Protein AF-A0A919WJ44-F1 (afdb_monomer_lite)

pLDDT: mean 83.1, std 18.19, range [40.56, 98.12]

Secondary structure (DSSP, 8-state):
-------------------------EEE-SS-TTSEEETTEEE-SS-----TTEEEEEEEEE-SSS-HHHHHT-HHHHHHHHHTT-EEEEEETTEEEEE-SS-EEEEEE-SSEEEEEEE-

Structure (mmCIF, N/CA/C/O backbone):
data_AF-A0A919WJ44-F1
#
_entry.id   AF-A0A919WJ44-F1
#
loop_
_atom_site.group_PDB
_atom_site.id
_atom_site.type_symbol
_atom_site.label_atom_id
_atom_site.label_alt_id
_atom_site.label_comp_id
_atom_site.label_asym_id
_atom_site.label_entity_id
_atom_site.label_seq_id
_atom_site.pdbx_PDB_ins_code
_atom_site.Cartn_x
_atom_site.Cartn_y
_atom_site.Cartn_z
_atom_site.occupancy
_atom_site.B_iso_or_equiv
_atom_site.auth_seq_id
_atom_site.auth_comp_id
_atom_site.auth_asym_id
_atom_site.auth_atom_id
_atom_site.pdbx_PDB_model_num
ATOM 1 N N . MET A 1 1 ? -45.495 49.380 10.960 1.00 42.62 1 MET A N 1
ATOM 2 C CA . MET A 1 1 ? -45.384 49.874 9.565 1.00 42.62 1 MET A CA 1
ATOM 3 C C . MET A 1 1 ? -43.914 49.932 9.174 1.00 42.62 1 MET A C 1
ATOM 5 O O . MET A 1 1 ? -43.140 50.432 9.974 1.00 42.62 1 MET A O 1
ATOM 9 N N . LYS A 1 2 ? -43.605 49.514 7.933 1.00 40.56 2 LYS A N 1
ATOM 10 C CA . LYS A 1 2 ? -42.311 49.592 7.207 1.00 40.56 2 LYS A CA 1
ATOM 11 C C . LYS A 1 2 ? -41.293 48.498 7.605 1.00 40.56 2 LYS A C 1
ATOM 13 O O . LYS A 1 2 ? -40.861 48.459 8.742 1.00 40.56 2 LYS A O 1
ATOM 18 N N . LYS A 1 3 ? -41.148 47.443 6.779 1.00 44.84 3 LYS A N 1
ATOM 19 C CA . LYS A 1 3 ? -40.242 47.306 5.599 1.00 44.84 3 LYS A CA 1
ATOM 20 C C . LYS A 1 3 ? -38.773 47.212 6.067 1.00 44.84 3 LYS A C 1
ATOM 22 O O . LYS A 1 3 ? -38.334 48.118 6.746 1.00 44.84 3 LYS A O 1
ATOM 27 N N . GLY A 1 4 ? -37.961 46.214 5.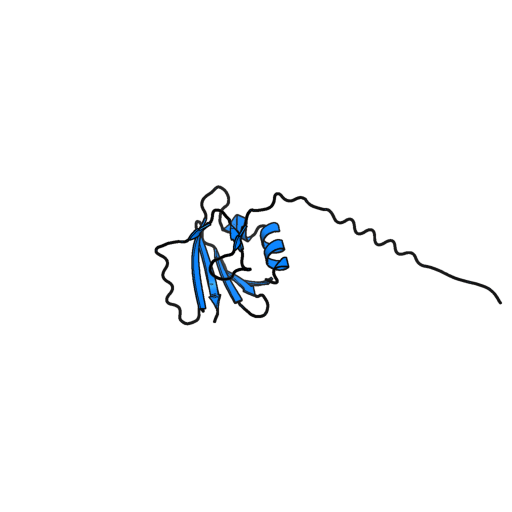735 1.00 46.00 4 GLY A N 1
ATOM 28 C CA . GLY A 1 4 ? -38.126 45.107 4.811 1.00 46.00 4 GLY A CA 1
ATOM 29 C C . GLY A 1 4 ? -36.871 44.224 4.770 1.00 46.00 4 GLY A C 1
ATOM 30 O O . GLY A 1 4 ? -35.822 44.572 5.298 1.00 46.00 4 GLY A O 1
ATOM 31 N N . LEU A 1 5 ? -37.077 43.066 4.152 1.00 50.97 5 LEU A N 1
ATOM 32 C CA . LEU A 1 5 ? -36.154 42.188 3.438 1.00 50.97 5 LEU A CA 1
ATOM 33 C C . LEU A 1 5 ? -34.705 42.698 3.246 1.00 50.97 5 LEU A C 1
ATOM 35 O O . LEU A 1 5 ? -34.480 43.662 2.517 1.00 50.97 5 LEU A O 1
ATOM 39 N N . LEU A 1 6 ? -33.725 41.959 3.778 1.00 45.22 6 LEU A N 1
ATOM 40 C CA . LEU A 1 6 ? -32.351 41.951 3.266 1.00 45.22 6 LEU A CA 1
ATOM 41 C C . LEU A 1 6 ? -31.939 40.490 3.022 1.00 45.22 6 LEU A C 1
ATOM 43 O O . LEU A 1 6 ? -31.497 39.785 3.924 1.00 45.22 6 LEU A O 1
ATOM 47 N N . VAL A 1 7 ? -32.166 40.020 1.795 1.00 48.56 7 VAL A N 1
ATOM 48 C CA . VAL A 1 7 ? -31.653 38.740 1.292 1.00 48.56 7 VAL A CA 1
ATOM 49 C C . VAL A 1 7 ? -30.177 38.950 0.971 1.00 48.56 7 VAL A C 1
ATOM 51 O O . VAL A 1 7 ? -29.843 39.626 0.000 1.00 48.56 7 VAL A O 1
ATOM 54 N N . LEU A 1 8 ? -29.290 38.402 1.800 1.00 48.91 8 LEU A N 1
ATOM 55 C CA . LEU A 1 8 ? -27.855 38.393 1.533 1.00 48.91 8 LEU A CA 1
ATOM 56 C C . LEU A 1 8 ? -27.548 37.197 0.616 1.00 48.91 8 LEU A C 1
ATOM 58 O O . LEU A 1 8 ? -27.398 36.066 1.074 1.00 48.91 8 LEU A O 1
ATOM 62 N N . MET A 1 9 ? -27.510 37.437 -0.696 1.00 53.22 9 MET A N 1
ATOM 63 C CA . MET A 1 9 ? -27.004 36.465 -1.665 1.00 53.22 9 MET A CA 1
ATOM 64 C C . MET A 1 9 ? -25.485 36.344 -1.524 1.00 53.22 9 MET A C 1
ATOM 66 O O . MET A 1 9 ? -24.732 37.126 -2.099 1.00 53.22 9 MET A O 1
ATOM 70 N N . ILE A 1 10 ? -25.030 35.349 -0.764 1.00 57.00 10 ILE A N 1
ATOM 71 C CA . ILE A 1 10 ? -23.639 34.896 -0.807 1.00 57.00 10 ILE A CA 1
ATOM 72 C C . ILE A 1 10 ? -23.528 33.945 -1.998 1.00 57.00 10 ILE A C 1
ATOM 74 O O . ILE A 1 10 ? -23.849 32.761 -1.914 1.00 57.00 10 ILE A O 1
ATOM 78 N N . GLY A 1 11 ? -23.123 34.508 -3.136 1.00 47.06 11 GLY A N 1
ATOM 79 C CA . GLY A 1 11 ? -22.725 33.760 -4.322 1.00 47.06 11 GLY A CA 1
ATOM 80 C C . GLY A 1 11 ? -21.465 32.956 -4.022 1.00 47.06 11 GLY A C 1
ATOM 81 O O . GLY A 1 11 ? -20.351 33.455 -4.153 1.00 47.06 11 GLY A O 1
ATOM 82 N N . PHE A 1 12 ? -21.650 31.708 -3.601 1.00 47.28 12 PHE A N 1
ATOM 83 C CA . PHE A 1 12 ? -20.576 30.738 -3.440 1.00 47.28 12 PHE A CA 1
ATOM 84 C C . PHE A 1 12 ? -20.207 30.205 -4.832 1.00 47.28 12 PHE A C 1
ATOM 86 O O . PHE A 1 12 ? -20.683 29.162 -5.275 1.00 47.28 12 PHE A O 1
ATOM 93 N N . SER A 1 13 ? -19.410 30.984 -5.567 1.00 46.50 13 SER A N 1
ATOM 94 C CA . SER A 1 13 ? -18.811 30.550 -6.829 1.00 46.50 13 SER A CA 1
ATOM 95 C C . SER A 1 13 ? -17.703 29.538 -6.520 1.00 46.50 13 SER A C 1
ATOM 97 O O . SER A 1 13 ? -16.528 29.882 -6.408 1.00 46.50 13 SER A O 1
ATOM 99 N N . LEU A 1 14 ? -18.099 28.280 -6.309 1.00 47.66 14 LEU A N 1
ATOM 100 C CA . LEU A 1 14 ? -17.197 27.132 -6.314 1.00 47.66 14 LEU A CA 1
ATOM 101 C C . LEU A 1 14 ? -16.747 26.903 -7.757 1.00 47.66 14 LEU A C 1
ATOM 103 O O . LEU A 1 14 ? -17.369 26.165 -8.521 1.00 47.66 14 LEU A O 1
ATOM 107 N N . ILE A 1 15 ? -15.652 27.561 -8.130 1.00 52.88 15 ILE A N 1
ATOM 108 C CA . ILE A 1 15 ? -14.867 27.193 -9.303 1.00 52.88 15 ILE A CA 1
ATOM 109 C C . ILE A 1 15 ? -14.217 25.846 -8.969 1.00 52.88 15 ILE A C 1
ATOM 111 O O . ILE A 1 15 ? -13.120 25.781 -8.417 1.00 52.88 15 ILE A O 1
ATOM 115 N N . TYR A 1 16 ? -14.927 24.757 -9.265 1.00 50.50 16 TYR A N 1
ATOM 116 C CA . TYR A 1 16 ? -14.327 23.435 -9.375 1.00 50.50 16 TYR A CA 1
ATOM 117 C C . TYR A 1 16 ? -13.400 23.466 -10.587 1.00 50.50 16 TYR A C 1
ATOM 119 O O . TYR A 1 16 ? -13.823 23.249 -11.725 1.00 50.50 16 TYR A O 1
ATOM 127 N N . PHE A 1 17 ? -12.124 23.766 -10.343 1.00 47.19 17 PHE A N 1
ATOM 128 C CA . PHE A 1 17 ? -11.058 23.441 -11.277 1.00 47.19 17 PHE A CA 1
ATOM 129 C C . PHE A 1 17 ? -11.094 21.929 -11.490 1.00 47.19 17 PHE A C 1
ATOM 131 O O . PHE A 1 17 ? -10.591 21.151 -10.684 1.00 47.19 17 PHE A O 1
ATOM 138 N N . SER A 1 18 ? -11.737 21.513 -12.578 1.00 45.28 18 SER A N 1
ATOM 139 C CA . SER A 1 18 ? -11.623 20.157 -13.095 1.00 45.28 18 SER A CA 1
ATOM 140 C C . SER A 1 18 ? -10.239 20.052 -13.722 1.00 45.28 18 SER A C 1
ATOM 142 O O . SER A 1 18 ? -10.074 20.223 -14.928 1.00 45.28 18 SER A O 1
ATOM 144 N N . SER A 1 19 ? -9.227 19.859 -12.875 1.00 43.03 19 SER A N 1
ATOM 145 C CA . SER A 1 19 ? -7.926 19.376 -13.315 1.00 43.03 19 SER A CA 1
ATOM 146 C C . SER A 1 19 ? -8.169 18.000 -13.918 1.00 43.03 19 SER A C 1
ATOM 148 O O . SER A 1 19 ? -8.373 17.015 -13.210 1.00 43.03 19 SER A O 1
ATOM 150 N N . CYS A 1 20 ? -8.249 17.950 -15.244 1.00 44.97 20 CYS A N 1
ATOM 151 C CA . CYS A 1 20 ? -8.230 16.705 -15.989 1.00 44.97 20 CYS A CA 1
ATOM 152 C C . CYS A 1 20 ? -6.783 16.195 -15.941 1.00 44.97 20 CYS A C 1
ATOM 154 O O . CYS A 1 20 ? -6.007 16.391 -16.874 1.00 44.97 20 CYS A O 1
ATOM 156 N N . GLY A 1 21 ? -6.399 15.644 -14.787 1.00 47.50 21 GLY A N 1
ATOM 157 C CA . GLY A 1 21 ? -5.174 14.877 -14.630 1.00 47.50 21 GLY A CA 1
ATOM 158 C C . GLY A 1 21 ? -5.295 13.605 -15.459 1.00 47.50 21 GLY A C 1
ATOM 159 O O . GLY A 1 21 ? -6.335 12.942 -15.449 1.00 47.50 21 GLY A O 1
ATOM 160 N N . SER A 1 22 ? -4.264 13.311 -16.246 1.00 53.38 22 SER A N 1
ATOM 161 C CA . SER A 1 22 ? -4.149 12.062 -16.990 1.00 53.38 22 SER A CA 1
ATOM 162 C C . SER A 1 22 ? -4.290 10.891 -16.026 1.00 53.38 22 SER A C 1
ATOM 164 O O . SER A 1 22 ? -3.355 10.630 -15.279 1.00 53.38 22 SER A O 1
ATOM 166 N N . LYS A 1 23 ? -5.439 10.203 -16.060 1.00 60.78 23 LYS A N 1
ATOM 167 C CA . LYS A 1 23 ? -5.748 9.175 -15.068 1.00 60.78 23 LYS A CA 1
ATOM 168 C C . LYS A 1 23 ? -4.646 8.121 -14.979 1.00 60.78 23 LYS A C 1
ATOM 170 O O . LYS A 1 23 ? -4.392 7.427 -15.968 1.00 60.78 23 LYS A O 1
ATOM 175 N N . VAL A 1 24 ? -4.023 7.960 -13.817 1.00 69.75 24 VAL A N 1
ATOM 176 C CA . VAL A 1 24 ? -3.085 6.871 -13.575 1.00 69.75 24 VAL A CA 1
ATOM 177 C C . VAL A 1 24 ? -3.872 5.563 -13.567 1.00 69.75 24 VAL A C 1
ATOM 179 O O . VAL A 1 24 ? -4.803 5.371 -12.787 1.00 69.75 24 VAL A O 1
ATOM 182 N N . ASN A 1 25 ? -3.527 4.643 -14.468 1.00 86.75 25 ASN A N 1
ATOM 183 C CA . ASN A 1 25 ? -4.265 3.393 -14.598 1.00 86.75 25 ASN A CA 1
ATOM 184 C C . ASN A 1 25 ? -3.936 2.448 -13.432 1.00 86.75 25 ASN A C 1
ATOM 186 O O . ASN A 1 25 ? -2.807 1.950 -13.330 1.00 86.75 25 ASN A O 1
ATOM 190 N N . THR A 1 26 ? -4.925 2.191 -12.577 1.00 91.12 26 THR A N 1
ATOM 191 C CA . THR A 1 26 ? -4.797 1.376 -11.364 1.00 91.12 26 THR A CA 1
ATOM 192 C C . THR A 1 26 ? -5.675 0.129 -11.412 1.00 91.12 26 THR A C 1
ATOM 194 O O . THR A 1 26 ? -6.698 0.087 -12.094 1.00 91.12 26 THR A O 1
ATOM 197 N N . ILE A 1 27 ? -5.274 -0.901 -10.669 1.00 93.62 27 ILE A N 1
ATOM 198 C CA . ILE A 1 27 ? -6.049 -2.126 -10.453 1.00 93.62 27 ILE A CA 1
ATOM 199 C C . ILE A 1 27 ? -6.147 -2.426 -8.949 1.00 93.62 27 ILE A C 1
ATOM 201 O O . ILE A 1 27 ? -5.309 -1.954 -8.175 1.00 93.62 27 ILE A O 1
ATOM 205 N N . PRO A 1 28 ? -7.153 -3.199 -8.503 1.00 95.69 28 PRO A N 1
ATOM 206 C CA . PRO A 1 28 ? -7.210 -3.697 -7.133 1.00 95.69 28 PRO A CA 1
ATOM 207 C C . PRO A 1 28 ? -5.963 -4.502 -6.760 1.00 95.69 28 PRO A C 1
ATOM 209 O O . PRO A 1 28 ? -5.530 -5.369 -7.519 1.00 95.69 28 PRO A O 1
ATOM 212 N N . SER A 1 29 ? -5.425 -4.270 -5.565 1.00 95.44 29 SER A N 1
ATOM 213 C CA . SER A 1 29 ? -4.415 -5.153 -4.989 1.00 95.44 29 SER A CA 1
ATOM 214 C C . SER A 1 29 ? -5.036 -6.499 -4.619 1.00 95.44 29 SER A C 1
ATOM 216 O O . SER A 1 29 ? -6.205 -6.593 -4.237 1.00 95.44 29 SER A O 1
ATOM 218 N N . GLU A 1 30 ? -4.229 -7.557 -4.627 1.00 95.00 30 GLU A N 1
ATOM 219 C CA . GLU A 1 30 ? -4.653 -8.829 -4.049 1.00 95.00 30 GLU A CA 1
ATOM 220 C C . GLU A 1 30 ? -4.844 -8.745 -2.530 1.00 95.00 30 GLU A C 1
ATOM 222 O O . GLU A 1 30 ? -5.540 -9.584 -1.960 1.00 95.00 30 GLU A O 1
ATOM 227 N N . VAL A 1 31 ? -4.218 -7.780 -1.855 1.00 95.31 31 VAL A N 1
ATOM 228 C CA . VAL A 1 31 ? -4.283 -7.643 -0.394 1.00 95.31 31 VAL A CA 1
ATOM 229 C C . VAL A 1 31 ? -5.661 -7.160 0.040 1.00 95.31 31 VAL A C 1
ATOM 231 O O . VAL A 1 31 ? -6.257 -7.750 0.936 1.00 95.31 31 VAL A O 1
ATOM 234 N N . HIS A 1 32 ? -6.179 -6.133 -0.633 1.00 96.12 32 HIS A N 1
ATOM 235 C CA . HIS A 1 32 ? -7.515 -5.604 -0.411 1.00 96.12 32 HIS A CA 1
ATOM 236 C C . HIS A 1 32 ? -8.068 -4.981 -1.702 1.00 96.12 32 HIS A C 1
ATOM 238 O O . HIS A 1 32 ? -7.391 -4.190 -2.360 1.00 96.12 32 HIS A O 1
ATOM 244 N N . LYS A 1 33 ? -9.330 -5.282 -2.039 1.00 94.62 33 LYS A N 1
ATOM 245 C CA . LYS A 1 33 ? -9.971 -4.884 -3.312 1.00 94.62 33 LYS A CA 1
ATOM 246 C C . LYS A 1 33 ? -10.060 -3.366 -3.540 1.00 94.62 33 LYS A C 1
ATOM 248 O O . LYS A 1 33 ? -10.115 -2.906 -4.674 1.00 94.62 33 LYS A O 1
ATOM 253 N N . ASP A 1 34 ? -10.102 -2.598 -2.454 1.00 95.44 34 ASP A N 1
ATOM 254 C CA . ASP A 1 34 ? -10.159 -1.132 -2.485 1.00 95.44 34 ASP A CA 1
ATOM 255 C C . ASP A 1 34 ? -8.800 -0.476 -2.223 1.00 95.44 34 ASP A C 1
ATOM 257 O O . ASP A 1 34 ? -8.719 0.744 -2.173 1.00 95.44 34 ASP A O 1
ATOM 261 N N . PHE A 1 35 ? -7.740 -1.264 -2.043 1.00 96.25 35 PHE A N 1
ATOM 262 C CA . PHE A 1 35 ? -6.379 -0.744 -1.994 1.00 96.25 35 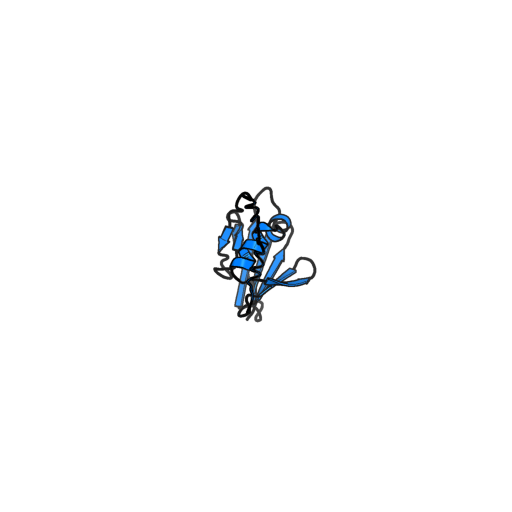PHE A CA 1
ATOM 263 C C . PHE A 1 35 ? -5.750 -0.933 -3.375 1.00 96.25 35 PHE A C 1
ATOM 265 O O . PHE A 1 35 ? -5.736 -2.050 -3.892 1.00 96.25 35 PHE A O 1
ATOM 272 N N . LEU A 1 36 ? -5.311 0.155 -4.004 1.00 94.56 36 LEU A N 1
ATOM 273 C CA . LEU A 1 36 ? -4.971 0.189 -5.426 1.00 94.56 36 LEU A CA 1
ATOM 274 C C . LEU A 1 36 ? -3.471 -0.004 -5.669 1.00 94.56 36 LEU A C 1
ATOM 276 O O . LEU A 1 36 ? -2.642 0.406 -4.863 1.00 94.56 36 LEU A O 1
ATOM 280 N N . ILE A 1 37 ? -3.130 -0.592 -6.814 1.00 93.69 37 ILE A N 1
ATOM 281 C CA . ILE A 1 37 ? -1.759 -0.699 -7.326 1.00 93.69 37 ILE A CA 1
ATOM 282 C C . ILE A 1 37 ? -1.705 -0.253 -8.791 1.00 93.69 37 ILE A C 1
ATOM 284 O O . ILE A 1 37 ? -2.742 -0.235 -9.463 1.00 93.69 37 ILE A O 1
ATOM 288 N N . PRO A 1 38 ? -0.520 0.097 -9.315 1.00 91.50 38 PRO A N 1
ATOM 289 C CA . PRO A 1 38 ? -0.352 0.356 -10.739 1.00 91.50 38 PRO A CA 1
ATOM 290 C C . PRO A 1 38 ? -0.805 -0.837 -11.594 1.00 91.50 38 PRO A C 1
ATOM 292 O O . PRO A 1 38 ? -0.538 -1.987 -11.258 1.00 91.50 38 PRO A O 1
ATOM 295 N N . SER A 1 39 ? -1.444 -0.582 -12.735 1.00 91.31 39 SER A N 1
ATOM 296 C CA . SER A 1 39 ? -1.874 -1.644 -13.670 1.00 91.31 39 SER A CA 1
ATOM 297 C C . SER A 1 39 ? -0.727 -2.454 -14.296 1.00 91.31 39 SER A C 1
ATOM 299 O O . SER A 1 39 ? -0.945 -3.568 -14.760 1.00 91.31 39 SER A O 1
ATOM 301 N N . ASN A 1 40 ? 0.491 -1.911 -14.297 1.00 89.56 40 ASN A N 1
ATOM 302 C CA . ASN A 1 40 ? 1.731 -2.565 -14.726 1.00 89.56 40 ASN A CA 1
ATOM 303 C C . ASN A 1 40 ? 2.460 -3.305 -13.586 1.00 89.56 40 ASN A C 1
ATOM 305 O O . ASN A 1 40 ? 3.581 -3.779 -13.786 1.00 89.56 40 ASN A O 1
ATOM 309 N N . ALA A 1 41 ? 1.873 -3.370 -12.388 1.00 91.50 41 ALA A N 1
ATOM 310 C CA . ALA A 1 41 ? 2.426 -4.124 -11.273 1.00 91.50 41 ALA A CA 1
ATOM 311 C C . ALA A 1 41 ? 2.302 -5.633 -11.530 1.00 91.50 41 ALA A C 1
ATOM 313 O O . ALA A 1 41 ? 1.227 -6.141 -11.852 1.00 91.50 41 ALA A O 1
ATOM 314 N N . VAL A 1 42 ? 3.403 -6.360 -11.349 1.00 92.56 42 VAL A N 1
ATOM 315 C CA . VAL A 1 42 ? 3.457 -7.818 -11.476 1.00 92.56 42 VAL A CA 1
ATOM 316 C C . VAL A 1 42 ? 3.762 -8.406 -10.111 1.00 92.56 42 VAL A C 1
ATOM 318 O O . VAL A 1 42 ? 4.742 -8.035 -9.469 1.00 92.56 42 VAL A O 1
ATOM 321 N N . LYS A 1 43 ? 2.919 -9.329 -9.655 1.00 93.19 43 LYS A N 1
ATOM 322 C CA . LYS A 1 43 ? 3.126 -10.009 -8.379 1.00 93.19 43 LYS A CA 1
ATOM 323 C C . LYS A 1 43 ? 4.417 -10.829 -8.399 1.00 93.19 43 LYS A C 1
ATOM 325 O O . LYS A 1 43 ? 4.665 -11.584 -9.337 1.00 93.19 43 LYS A O 1
ATOM 330 N N . SER A 1 44 ? 5.193 -10.704 -7.331 1.00 90.75 44 SER A N 1
ATOM 331 C CA . SER A 1 44 ? 6.400 -11.491 -7.100 1.00 90.75 44 SER A CA 1
ATOM 332 C C . SER A 1 44 ? 6.023 -12.944 -6.774 1.00 90.75 44 SER A C 1
ATOM 334 O O . SER A 1 44 ? 5.201 -13.196 -5.888 1.00 90.75 44 SER A O 1
ATOM 336 N N . SER A 1 45 ? 6.564 -13.913 -7.517 1.00 83.06 45 SER A N 1
ATOM 337 C CA . SER A 1 45 ? 6.243 -15.346 -7.356 1.00 83.06 45 SER A CA 1
ATOM 338 C C . SER A 1 45 ? 6.988 -16.014 -6.198 1.00 83.06 45 SER A C 1
ATOM 340 O O . SER A 1 45 ? 6.576 -17.063 -5.714 1.00 83.06 45 SER A O 1
ATOM 342 N N . ASP A 1 46 ? 8.092 -15.409 -5.781 1.00 81.19 46 ASP A N 1
ATOM 343 C CA . ASP A 1 46 ? 9.056 -15.872 -4.786 1.00 81.19 46 ASP A CA 1
ATOM 344 C C . ASP A 1 46 ? 8.811 -15.278 -3.390 1.00 81.19 46 ASP A C 1
ATOM 346 O O . ASP A 1 46 ? 9.427 -15.703 -2.411 1.00 81.19 46 ASP A O 1
ATOM 350 N N . TYR A 1 47 ? 7.856 -14.354 -3.266 1.00 82.56 47 TYR A N 1
ATOM 351 C CA . TYR A 1 47 ? 7.519 -13.730 -1.995 1.00 82.56 47 TYR A CA 1
ATOM 352 C C . TYR A 1 47 ? 6.724 -14.671 -1.078 1.00 82.56 47 TYR A C 1
ATOM 354 O O . TYR A 1 47 ? 5.575 -15.034 -1.352 1.00 82.56 47 TYR A O 1
ATOM 362 N N . VAL A 1 48 ? 7.317 -15.017 0.068 1.00 79.75 48 VAL A N 1
ATOM 363 C CA . VAL A 1 48 ? 6.675 -15.784 1.142 1.00 79.75 48 VAL A CA 1
ATOM 364 C C . VAL A 1 48 ? 6.690 -14.956 2.422 1.00 79.75 48 VAL A C 1
ATOM 366 O O . VAL A 1 48 ? 7.750 -14.696 2.987 1.00 79.75 48 VAL A O 1
ATOM 369 N N . PHE A 1 49 ? 5.513 -14.588 2.934 1.00 80.50 49 PHE A N 1
ATOM 370 C CA . PHE A 1 49 ? 5.407 -13.936 4.239 1.00 80.50 49 PHE A CA 1
ATOM 371 C C . PHE A 1 49 ? 5.082 -14.953 5.340 1.00 80.50 49 PHE A C 1
ATOM 373 O O . PHE A 1 49 ? 4.210 -15.807 5.189 1.00 80.50 49 PHE A O 1
ATOM 380 N N . THR A 1 50 ? 5.764 -14.845 6.481 1.00 81.31 50 THR A N 1
ATOM 381 C CA . THR A 1 50 ? 5.588 -15.748 7.638 1.00 81.31 50 THR A CA 1
ATOM 382 C C . THR A 1 50 ? 5.152 -15.019 8.913 1.00 81.31 50 THR A C 1
ATOM 384 O O . THR A 1 50 ? 4.995 -15.628 9.975 1.00 81.31 50 THR A O 1
ATOM 387 N N . ASN A 1 51 ? 4.917 -13.705 8.833 1.00 82.69 51 ASN A N 1
ATOM 388 C CA . ASN A 1 51 ? 4.569 -12.895 9.993 1.00 82.69 51 ASN A CA 1
ATOM 389 C C . ASN A 1 51 ? 3.139 -13.184 10.476 1.00 82.69 51 ASN A C 1
ATOM 391 O O . ASN A 1 51 ? 2.155 -12.844 9.822 1.00 82.69 51 ASN A O 1
ATOM 395 N N . LYS A 1 52 ? 3.022 -13.751 11.683 1.00 83.19 52 LYS A N 1
ATOM 396 C CA . LYS A 1 52 ? 1.734 -14.112 12.297 1.00 83.19 52 LYS A CA 1
ATOM 397 C C . LYS A 1 52 ? 0.812 -12.920 12.568 1.00 83.19 52 LYS A C 1
ATOM 399 O O . LYS A 1 52 ? -0.383 -13.157 12.743 1.00 83.19 52 LYS A O 1
ATOM 404 N N . LYS A 1 53 ? 1.331 -11.687 12.607 1.00 86.69 53 LYS A N 1
ATOM 405 C CA . LYS A 1 53 ? 0.552 -10.453 12.812 1.00 86.69 53 LYS A CA 1
ATOM 406 C C . LYS A 1 53 ? -0.130 -9.944 11.536 1.00 86.69 53 LYS A C 1
ATOM 408 O O . LYS A 1 53 ? -0.995 -9.083 11.629 1.00 86.69 53 LYS A O 1
ATOM 413 N N . LEU A 1 54 ? 0.239 -10.469 10.368 1.00 89.38 54 LEU A N 1
ATOM 414 C CA . LEU A 1 54 ? -0.328 -10.063 9.084 1.00 89.38 54 LEU A CA 1
ATOM 415 C C . LEU A 1 54 ? -1.394 -11.059 8.635 1.00 89.38 54 LEU A C 1
ATOM 417 O O . LEU A 1 54 ? -1.198 -12.274 8.711 1.00 89.38 54 LEU A O 1
ATOM 421 N N . ALA A 1 55 ? -2.533 -10.542 8.185 1.00 92.38 55 ALA A N 1
ATOM 422 C CA . ALA A 1 55 ? -3.606 -11.334 7.599 1.00 92.38 55 ALA A CA 1
ATOM 423 C C . ALA A 1 55 ? -3.225 -11.774 6.181 1.00 92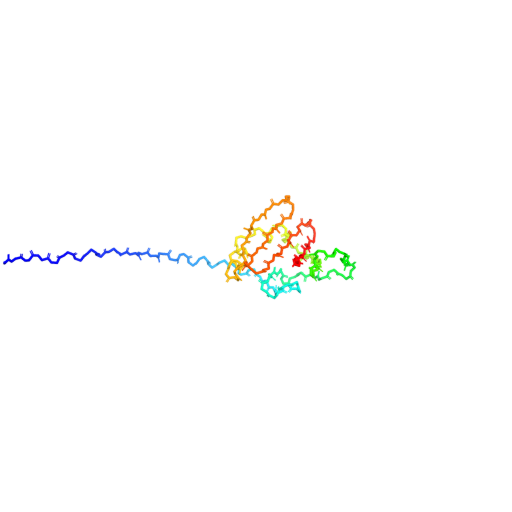.38 55 ALA A C 1
ATOM 425 O O . ALA A 1 55 ? -3.468 -12.916 5.793 1.00 92.38 55 ALA A O 1
ATOM 426 N N . LYS A 1 56 ? -2.591 -10.870 5.427 1.00 93.88 56 LYS A N 1
ATOM 427 C CA . LYS A 1 56 ? -2.127 -11.097 4.059 1.00 93.88 56 LYS A CA 1
ATOM 428 C C . LYS A 1 56 ? -0.968 -10.158 3.743 1.00 93.88 56 LYS A C 1
ATOM 430 O O . LYS A 1 56 ? -1.006 -9.007 4.157 1.00 93.88 56 LYS A O 1
ATOM 435 N N . SER A 1 57 ? 0.022 -10.620 2.988 1.00 95.56 57 SER A N 1
ATOM 436 C CA . SER A 1 57 ? 1.053 -9.759 2.407 1.00 95.56 57 SER A CA 1
ATOM 437 C C . SER A 1 57 ? 1.372 -10.193 0.983 1.00 95.56 57 SER A C 1
ATOM 439 O O . SER A 1 57 ? 1.369 -11.392 0.691 1.00 95.56 57 SER A O 1
ATOM 441 N N . VAL A 1 58 ? 1.605 -9.225 0.100 1.00 95.69 58 VAL A N 1
ATOM 442 C CA . VAL A 1 58 ? 1.971 -9.446 -1.300 1.00 95.69 58 VAL A CA 1
ATOM 443 C C . VAL A 1 58 ? 2.993 -8.401 -1.730 1.00 95.69 58 VAL A C 1
ATOM 445 O O . VAL A 1 58 ? 2.788 -7.208 -1.512 1.00 95.69 58 VAL A O 1
ATOM 448 N N . GLU A 1 59 ? 4.054 -8.860 -2.384 1.00 95.88 59 GLU A N 1
ATOM 449 C CA . GLU A 1 59 ? 5.043 -8.021 -3.056 1.00 95.88 59 GLU A CA 1
ATOM 450 C C . GLU A 1 59 ? 4.731 -7.915 -4.554 1.00 95.88 59 GLU A C 1
ATOM 452 O O . GLU A 1 59 ? 4.360 -8.901 -5.205 1.00 95.88 59 GLU A O 1
ATOM 457 N N . TYR A 1 60 ? 4.897 -6.715 -5.105 1.00 94.38 60 TYR A N 1
ATOM 458 C CA . TYR A 1 60 ? 4.751 -6.430 -6.525 1.00 94.38 60 TYR A CA 1
ATOM 459 C C . TYR A 1 60 ? 6.001 -5.748 -7.064 1.00 94.38 60 TYR A C 1
ATOM 461 O O . TYR A 1 60 ? 6.466 -4.759 -6.503 1.00 94.38 60 TYR A O 1
ATOM 469 N N . LYS A 1 61 ? 6.476 -6.215 -8.216 1.00 92.44 61 LYS A N 1
ATOM 470 C CA . LYS A 1 61 ? 7.476 -5.520 -9.027 1.00 92.44 61 LYS A CA 1
ATOM 471 C C . LYS A 1 61 ? 6.764 -4.556 -9.963 1.00 92.44 61 LYS A C 1
ATOM 473 O O . LYS A 1 61 ? 5.801 -4.938 -10.634 1.00 92.44 61 LYS A O 1
ATOM 478 N N . ILE A 1 62 ? 7.225 -3.311 -10.022 1.00 88.19 62 ILE A N 1
ATOM 479 C CA . ILE A 1 62 ? 6.629 -2.286 -10.885 1.00 88.19 62 ILE A CA 1
ATOM 480 C C . ILE A 1 62 ? 7.615 -1.993 -12.009 1.00 88.19 62 ILE A C 1
ATOM 482 O O . ILE A 1 62 ? 8.681 -1.431 -11.790 1.00 88.19 62 ILE A O 1
ATOM 486 N N . SER A 1 63 ? 7.259 -2.393 -13.229 1.00 76.56 63 SER A N 1
ATOM 487 C CA . SER A 1 63 ? 8.118 -2.229 -14.406 1.00 76.56 63 SER A CA 1
ATOM 488 C C . SER A 1 63 ? 7.748 -0.968 -15.192 1.00 76.56 63 SER A C 1
ATOM 490 O O . SER A 1 63 ? 6.589 -0.786 -15.556 1.00 76.56 63 SER A O 1
ATOM 492 N N . GLY A 1 64 ? 8.705 -0.082 -15.481 1.00 72.19 64 GLY A N 1
ATOM 493 C CA . GLY A 1 64 ? 8.471 1.104 -16.318 1.00 72.19 64 GLY A CA 1
ATOM 494 C C . GLY A 1 64 ? 9.172 2.373 -15.831 1.00 72.19 64 GLY A C 1
ATOM 495 O O . GLY A 1 64 ? 10.047 2.326 -14.976 1.00 72.19 64 GLY A O 1
ATOM 496 N N . ALA A 1 65 ? 8.793 3.519 -16.408 1.00 57.56 65 ALA A N 1
ATOM 497 C CA . ALA A 1 65 ? 9.486 4.798 -16.210 1.00 57.56 65 ALA A CA 1
ATOM 498 C C . ALA A 1 65 ? 9.203 5.486 -14.860 1.00 57.56 65 ALA A C 1
ATOM 500 O O . ALA A 1 65 ? 9.972 6.351 -14.445 1.00 57.56 65 ALA A O 1
ATOM 501 N N . ALA A 1 66 ? 8.110 5.134 -14.178 1.00 68.62 66 ALA A N 1
ATOM 502 C CA . ALA A 1 66 ? 7.784 5.683 -12.866 1.00 68.62 66 ALA A CA 1
ATOM 503 C C . ALA A 1 66 ? 8.211 4.696 -11.777 1.00 68.62 66 ALA A C 1
ATOM 505 O O . ALA A 1 66 ? 7.704 3.576 -11.726 1.00 68.62 66 ALA A O 1
ATOM 506 N N . SER A 1 67 ? 9.120 5.122 -10.897 1.00 84.44 67 SER A N 1
ATOM 507 C CA . SER A 1 67 ? 9.481 4.340 -9.713 1.00 84.44 67 SER A CA 1
ATOM 508 C C . SER A 1 67 ? 8.256 4.132 -8.810 1.00 84.44 67 SER A C 1
ATOM 510 O O . SER A 1 67 ? 7.374 5.005 -8.782 1.00 84.44 67 SER A O 1
ATOM 512 N N . PRO A 1 68 ? 8.200 3.041 -8.016 1.00 88.19 68 PRO A N 1
ATOM 513 C CA . PRO A 1 68 ? 7.157 2.837 -7.008 1.00 88.19 68 PRO A CA 1
ATOM 514 C C . PRO A 1 68 ? 6.943 4.099 -6.169 1.00 88.19 68 PRO A C 1
ATOM 516 O O . PRO A 1 68 ? 5.829 4.608 -6.036 1.00 88.19 68 PRO A O 1
ATOM 519 N N . LYS A 1 69 ? 8.045 4.695 -5.702 1.00 89.06 69 LYS A N 1
ATOM 520 C CA . LYS A 1 69 ? 8.020 5.926 -4.915 1.00 89.06 69 LYS A CA 1
ATOM 521 C C . LYS A 1 69 ? 7.339 7.088 -5.639 1.00 89.06 69 LYS A C 1
ATOM 523 O O . LYS A 1 69 ? 6.618 7.840 -4.992 1.00 89.06 69 LYS A O 1
ATOM 528 N N . SER A 1 70 ? 7.538 7.260 -6.946 1.00 88.75 70 SER A N 1
ATOM 529 C CA . SER A 1 70 ? 6.873 8.339 -7.686 1.00 88.75 70 SER A CA 1
ATOM 530 C C . SER A 1 70 ? 5.368 8.108 -7.817 1.00 88.75 70 SER A C 1
ATOM 532 O O . SER A 1 70 ? 4.599 9.059 -7.720 1.00 88.75 70 SER A O 1
ATOM 534 N N . PHE A 1 71 ? 4.941 6.863 -8.032 1.00 90.50 71 PHE A N 1
ATOM 535 C CA . PHE A 1 71 ? 3.527 6.524 -8.172 1.00 90.50 71 PHE A CA 1
ATOM 536 C C . PHE A 1 71 ? 2.773 6.700 -6.848 1.00 90.50 71 PHE A C 1
ATOM 538 O O . PHE A 1 71 ? 1.791 7.440 -6.786 1.00 90.50 71 PHE A O 1
ATOM 545 N N . PHE A 1 72 ? 3.263 6.080 -5.770 1.00 91.88 72 PHE A N 1
ATOM 546 C CA . PHE A 1 72 ? 2.572 6.041 -4.472 1.00 91.88 72 PHE A CA 1
ATOM 547 C C . PHE A 1 72 ? 2.621 7.369 -3.699 1.00 91.88 72 PHE A C 1
ATOM 549 O O . PHE A 1 72 ? 1.944 7.520 -2.683 1.00 91.88 72 PHE A O 1
ATOM 556 N N . ASN A 1 73 ? 3.406 8.340 -4.175 1.00 91.25 73 ASN A N 1
ATOM 557 C CA . ASN A 1 73 ? 3.408 9.716 -3.674 1.00 91.25 73 ASN A CA 1
ATOM 558 C C . ASN A 1 73 ? 2.712 10.702 -4.622 1.00 91.25 73 ASN A C 1
ATOM 560 O O . ASN A 1 73 ? 2.700 11.901 -4.345 1.00 91.25 73 ASN A O 1
ATOM 564 N N . SER A 1 74 ? 2.157 10.234 -5.744 1.00 91.00 74 SER A N 1
ATOM 565 C CA . SER A 1 74 ? 1.404 11.110 -6.637 1.00 91.00 74 SER A CA 1
ATOM 566 C C . SER A 1 74 ? 0.107 11.560 -5.960 1.00 91.00 74 SER A C 1
ATOM 568 O O . SER A 1 74 ? -0.587 10.760 -5.329 1.00 91.00 74 SER A O 1
ATOM 570 N N . ALA A 1 75 ? -0.224 12.847 -6.098 1.00 92.12 75 ALA A N 1
ATOM 571 C CA . ALA A 1 75 ? -1.454 13.410 -5.538 1.00 92.12 75 ALA A CA 1
ATOM 572 C C . ALA A 1 75 ? -2.691 12.660 -6.047 1.00 92.12 75 ALA A C 1
ATOM 574 O O . ALA A 1 75 ? -3.598 12.360 -5.283 1.00 92.12 75 ALA A O 1
ATOM 575 N N . GLU A 1 76 ? -2.674 12.276 -7.321 1.00 90.50 76 GLU A N 1
ATOM 576 C CA . GLU A 1 76 ? -3.772 11.554 -7.945 1.00 90.50 76 GLU A CA 1
ATOM 577 C C . GLU A 1 76 ? -4.024 10.178 -7.311 1.00 90.50 76 GLU A C 1
ATOM 579 O O . GLU A 1 76 ? -5.164 9.845 -6.992 1.00 90.50 76 GLU A O 1
ATOM 584 N N . TYR A 1 77 ? -2.965 9.396 -7.065 1.00 91.88 77 TYR A N 1
ATOM 585 C CA . TYR A 1 77 ? -3.096 8.116 -6.370 1.00 91.88 77 TYR A CA 1
ATOM 586 C C . TYR A 1 77 ? -3.676 8.303 -4.965 1.00 91.88 77 TYR A C 1
ATOM 588 O O . TYR A 1 77 ? -4.573 7.561 -4.563 1.00 91.88 77 TYR A O 1
ATOM 596 N N . ILE A 1 78 ? -3.176 9.300 -4.230 1.00 93.94 78 ILE A N 1
ATOM 597 C CA . ILE A 1 78 ? -3.632 9.592 -2.868 1.00 93.94 78 ILE A CA 1
ATOM 598 C C . ILE A 1 78 ? -5.119 9.964 -2.883 1.00 93.94 78 ILE A C 1
ATOM 600 O O . ILE A 1 78 ? -5.892 9.376 -2.132 1.00 93.94 78 ILE A O 1
ATOM 604 N N . GLU A 1 79 ? -5.541 10.854 -3.783 1.00 94.00 79 GLU A N 1
ATOM 605 C CA . GLU A 1 79 ? -6.946 11.247 -3.932 1.00 94.00 79 GLU A CA 1
ATOM 606 C C . GLU A 1 79 ? -7.859 10.054 -4.252 1.00 94.00 79 GLU A C 1
ATOM 608 O O . GLU A 1 79 ? -8.965 9.948 -3.717 1.00 94.00 79 GLU A O 1
ATOM 613 N N . ASP A 1 80 ? -7.429 9.141 -5.122 1.00 92.50 80 ASP A N 1
ATOM 614 C CA . ASP A 1 80 ? -8.216 7.957 -5.471 1.00 92.50 80 ASP A CA 1
ATOM 615 C C . ASP A 1 80 ? -8.308 6.946 -4.321 1.00 92.50 80 ASP A C 1
ATOM 617 O O . ASP A 1 80 ? -9.360 6.328 -4.118 1.00 92.50 80 ASP A O 1
ATOM 621 N N . LEU A 1 81 ? -7.246 6.815 -3.525 1.00 94.50 81 LEU A N 1
ATOM 622 C CA . LEU A 1 81 ? -7.242 5.991 -2.319 1.00 94.50 81 LEU A CA 1
ATOM 623 C C . LEU A 1 81 ? -8.149 6.597 -1.228 1.00 94.50 81 LEU A C 1
ATOM 625 O O . LEU A 1 81 ? -8.929 5.878 -0.596 1.00 94.50 81 LEU A O 1
ATOM 629 N N . GLU A 1 82 ? -8.132 7.923 -1.069 1.00 95.62 82 GLU A N 1
ATOM 630 C CA . GLU A 1 82 ? -8.992 8.664 -0.138 1.00 95.62 82 GLU A CA 1
ATOM 631 C C . GLU A 1 82 ? -10.475 8.583 -0.505 1.00 95.62 82 GLU A C 1
ATOM 633 O O . GLU A 1 82 ? -11.315 8.368 0.372 1.00 95.62 82 GLU A O 1
ATOM 638 N N . LYS A 1 83 ? -10.821 8.654 -1.799 1.00 95.50 83 LYS A N 1
ATOM 639 C CA . LYS A 1 83 ? -12.197 8.412 -2.284 1.00 95.50 83 LYS A CA 1
ATOM 640 C C . LYS A 1 83 ? -12.701 7.013 -1.926 1.00 95.50 83 LYS A C 1
ATOM 642 O O . LYS A 1 83 ? -13.906 6.812 -1.780 1.00 95.50 83 LYS A O 1
ATOM 647 N N . LYS A 1 84 ? -11.792 6.047 -1.770 1.00 95.31 84 LYS A N 1
ATOM 648 C CA . LYS A 1 84 ? -12.079 4.679 -1.311 1.00 95.31 84 LYS A CA 1
ATOM 649 C C . LYS A 1 84 ? -12.063 4.529 0.214 1.00 95.31 84 LYS A C 1
ATOM 651 O O . LYS A 1 84 ? -12.266 3.429 0.722 1.00 95.31 84 LYS A O 1
ATOM 656 N N . GLY A 1 85 ? -11.875 5.627 0.941 1.00 97.06 85 GLY A N 1
ATOM 657 C CA . GLY A 1 85 ? -11.955 5.696 2.396 1.00 97.06 85 GLY A CA 1
ATOM 658 C C . GLY A 1 85 ? -10.637 5.441 3.120 1.00 97.06 85 GLY A C 1
ATOM 659 O O . GLY A 1 85 ? -10.631 5.465 4.347 1.00 97.06 85 GLY A O 1
ATOM 660 N N . TRP A 1 86 ? -9.534 5.218 2.407 1.00 97.94 86 TRP A N 1
ATOM 661 C CA . TRP A 1 86 ? -8.222 5.039 3.022 1.00 97.94 86 TRP A CA 1
ATOM 662 C C . TRP A 1 86 ? -7.576 6.380 3.323 1.00 97.94 86 TRP A C 1
ATOM 664 O O . TRP A 1 86 ? -7.571 7.277 2.490 1.00 97.94 86 TRP A O 1
ATOM 674 N N . LYS A 1 87 ? -6.967 6.497 4.496 1.00 97.56 87 LYS A N 1
ATOM 675 C CA . LYS A 1 87 ? -6.181 7.667 4.884 1.00 97.56 87 LYS A CA 1
ATOM 676 C C . LYS A 1 87 ? -4.820 7.222 5.367 1.00 97.56 87 LYS A C 1
ATOM 678 O O . LYS A 1 87 ? -4.733 6.231 6.092 1.00 97.56 87 LYS A O 1
ATOM 683 N N . GLU A 1 88 ? -3.780 7.945 4.972 1.00 97.50 88 GLU A N 1
ATOM 684 C CA . GLU A 1 88 ? -2.457 7.771 5.565 1.00 97.50 88 GLU A CA 1
ATOM 685 C C . GLU A 1 88 ? -2.531 8.224 7.032 1.00 97.50 88 GLU A C 1
ATOM 687 O O . GLU A 1 88 ? -2.989 9.329 7.323 1.00 97.50 88 GLU A O 1
ATOM 692 N N . ILE A 1 89 ? -2.156 7.348 7.963 1.00 97.56 89 ILE A N 1
ATOM 693 C CA . ILE A 1 89 ? -2.202 7.609 9.410 1.00 97.56 89 ILE A CA 1
ATOM 694 C C . ILE A 1 89 ? -0.811 7.678 10.043 1.00 97.56 89 ILE A C 1
ATOM 696 O O . ILE A 1 89 ? -0.682 8.182 11.156 1.00 97.56 89 ILE A O 1
ATOM 700 N N . ASN A 1 90 ? 0.218 7.163 9.364 1.00 97.06 90 ASN A N 1
ATOM 701 C CA . ASN A 1 90 ? 1.612 7.257 9.787 1.00 97.06 90 ASN A CA 1
ATOM 702 C C . ASN A 1 90 ? 2.552 7.013 8.591 1.00 97.06 90 ASN A C 1
ATOM 704 O O . ASN A 1 90 ? 2.184 6.313 7.644 1.00 97.06 90 ASN A O 1
ATOM 708 N N . GLN A 1 91 ? 3.776 7.528 8.678 1.00 95.75 91 GLN A N 1
ATOM 709 C CA . GLN A 1 91 ? 4.861 7.243 7.745 1.00 95.75 91 GLN A CA 1
ATOM 710 C C . GLN A 1 91 ? 6.181 7.105 8.511 1.00 95.75 91 GLN A C 1
ATOM 712 O O . GLN A 1 91 ? 6.594 8.014 9.229 1.00 95.75 91 GLN A O 1
ATOM 717 N N . GLU A 1 92 ? 6.879 5.992 8.299 1.00 93.31 92 GLU A N 1
ATOM 718 C CA . GLU A 1 92 ? 8.180 5.695 8.898 1.00 93.31 92 GLU A CA 1
ATOM 719 C C . GLU A 1 92 ? 9.150 5.227 7.810 1.00 93.31 92 GLU A C 1
ATOM 721 O O . GLU A 1 92 ? 9.081 4.102 7.316 1.00 93.31 92 GLU A O 1
ATOM 726 N N . GLY A 1 93 ? 10.062 6.111 7.399 1.00 91.81 93 GLY A N 1
ATOM 727 C CA . GLY A 1 93 ? 11.008 5.813 6.323 1.00 91.81 93 GLY A CA 1
ATOM 728 C C . GLY A 1 93 ? 10.303 5.512 4.994 1.00 91.81 93 GLY A C 1
ATOM 729 O O . GLY A 1 93 ? 9.601 6.369 4.455 1.00 91.81 93 GLY A O 1
ATOM 730 N N . SER A 1 94 ? 10.524 4.310 4.456 1.00 92.19 94 SER A N 1
ATOM 731 C CA . SER A 1 94 ? 9.879 3.778 3.244 1.00 92.19 94 SER A CA 1
ATOM 732 C C . SER A 1 94 ? 8.475 3.220 3.484 1.00 92.19 94 SER A C 1
ATOM 734 O O . SER A 1 94 ? 7.774 2.902 2.522 1.00 92.19 94 SER A O 1
ATOM 736 N N . MET A 1 95 ? 8.060 3.087 4.744 1.00 95.31 95 MET A N 1
ATOM 737 C CA . MET A 1 95 ? 6.784 2.501 5.121 1.00 95.31 95 MET A CA 1
ATOM 738 C C . MET A 1 95 ? 5.723 3.580 5.303 1.00 95.31 95 MET A C 1
ATOM 740 O O . MET A 1 95 ? 5.916 4.552 6.032 1.00 95.31 95 MET A O 1
ATOM 744 N N . LYS A 1 96 ? 4.567 3.370 4.686 1.00 97.06 96 LYS A N 1
ATOM 745 C CA . LYS A 1 96 ? 3.359 4.172 4.864 1.00 97.06 96 LYS A CA 1
ATOM 746 C C . LYS A 1 96 ? 2.251 3.305 5.429 1.00 97.06 96 LYS A C 1
ATOM 748 O O . LYS A 1 96 ? 2.038 2.182 4.975 1.00 97.06 96 LYS A O 1
ATOM 753 N N . ILE A 1 97 ? 1.533 3.826 6.412 1.00 97.50 97 ILE A N 1
ATOM 754 C CA . ILE A 1 97 ? 0.437 3.121 7.071 1.00 97.50 97 ILE A CA 1
ATOM 755 C C . ILE A 1 97 ? -0.866 3.794 6.672 1.00 97.50 97 ILE A C 1
ATOM 757 O O . ILE A 1 97 ? -1.065 4.976 6.939 1.00 97.50 97 ILE A O 1
ATOM 761 N N . TYR A 1 98 ? -1.769 3.021 6.079 1.00 98.12 98 TYR A N 1
ATOM 762 C CA . TYR A 1 98 ? -3.097 3.466 5.687 1.00 98.12 98 TYR A CA 1
ATOM 763 C C . TYR A 1 98 ? -4.169 2.765 6.511 1.00 98.12 98 TYR A C 1
ATOM 765 O O . TYR A 1 98 ? -4.055 1.575 6.803 1.00 98.12 98 TYR A O 1
ATOM 773 N N . SER A 1 99 ? -5.247 3.476 6.835 1.00 97.81 99 SER A N 1
ATOM 774 C CA . SER A 1 99 ? -6.437 2.878 7.440 1.00 97.81 99 SER A CA 1
ATOM 775 C C . SER A 1 99 ? -7.718 3.395 6.803 1.00 97.81 99 SER A C 1
ATOM 777 O O . SER A 1 99 ? -7.818 4.569 6.451 1.00 97.81 99 SER A O 1
ATOM 779 N N . ASN A 1 100 ? -8.709 2.512 6.690 1.00 97.38 100 ASN A N 1
ATOM 780 C CA . ASN A 1 100 ? -10.083 2.850 6.311 1.00 97.38 100 ASN A CA 1
ATOM 781 C C . ASN A 1 100 ? -11.051 2.847 7.517 1.00 97.38 100 ASN A C 1
ATOM 783 O O . ASN A 1 100 ? -12.272 2.836 7.350 1.00 97.38 100 ASN A O 1
ATOM 787 N N . GLY A 1 101 ? -10.512 2.804 8.742 1.00 96.38 101 GLY A N 1
ATOM 788 C CA . GLY A 1 101 ? -11.260 2.710 10.000 1.00 96.38 101 GLY A CA 1
ATOM 789 C C . GLY A 1 101 ? -11.676 1.290 10.403 1.00 96.38 101 GLY A C 1
ATOM 790 O O . GLY A 1 101 ? -12.084 1.090 11.544 1.00 96.38 101 GLY A O 1
ATOM 791 N N . LYS A 1 102 ? -11.566 0.305 9.505 1.00 96.25 102 LYS A N 1
ATOM 792 C CA . LYS A 1 102 ? -11.829 -1.119 9.787 1.00 96.25 102 LYS A CA 1
ATOM 793 C C . LYS A 1 102 ? -10.571 -1.967 9.677 1.00 96.25 102 LYS A C 1
ATOM 795 O O . LYS A 1 102 ? -10.380 -2.893 10.453 1.00 96.25 102 LYS A O 1
ATOM 800 N N . GLU A 1 103 ? -9.735 -1.636 8.708 1.00 97.38 103 GLU A N 1
ATOM 801 C CA . GLU A 1 103 ? -8.531 -2.361 8.344 1.00 97.38 103 GLU A CA 1
ATOM 802 C C . GLU A 1 103 ? -7.346 -1.401 8.287 1.00 97.38 103 GLU A C 1
ATOM 804 O O . GLU A 1 103 ? -7.501 -0.189 8.087 1.00 97.38 103 GLU A O 1
ATOM 809 N N . THR A 1 104 ? -6.155 -1.972 8.444 1.00 97.38 104 THR A N 1
ATOM 810 C CA . THR A 1 104 ? -4.888 -1.250 8.359 1.00 97.38 104 THR A CA 1
ATOM 811 C C . THR A 1 104 ? -3.981 -1.949 7.362 1.00 97.38 104 THR A C 1
ATOM 813 O O . THR A 1 104 ? -3.750 -3.155 7.460 1.00 97.38 104 THR A O 1
ATOM 816 N N . VAL A 1 105 ? -3.459 -1.175 6.415 1.00 9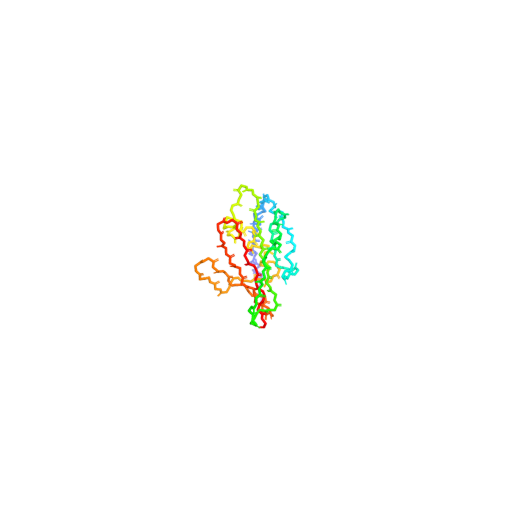7.81 105 VAL A N 1
ATOM 817 C CA . VAL A 1 105 ? -2.514 -1.626 5.397 1.00 97.81 105 VAL A CA 1
ATOM 818 C C . VAL A 1 105 ? -1.172 -0.944 5.616 1.00 97.81 105 VAL A C 1
ATOM 820 O O . VAL A 1 105 ? -1.104 0.273 5.778 1.00 97.81 105 VAL A O 1
ATOM 823 N N . TRP A 1 106 ? -0.100 -1.729 5.604 1.00 97.12 106 TRP A N 1
ATOM 824 C CA . TRP A 1 106 ? 1.268 -1.239 5.482 1.00 97.12 106 TRP A CA 1
ATOM 825 C C . TRP A 1 106 ? 1.699 -1.321 4.023 1.00 97.12 106 TRP A C 1
ATOM 827 O O . TRP A 1 106 ? 1.554 -2.364 3.386 1.00 97.12 106 TRP A O 1
ATOM 837 N N . LEU A 1 107 ? 2.211 -0.209 3.515 1.00 97.12 107 LEU A N 1
ATOM 838 C CA . LEU A 1 107 ? 2.771 -0.047 2.184 1.00 97.12 107 LEU A CA 1
ATOM 839 C C . LEU A 1 107 ? 4.262 0.247 2.342 1.00 97.12 107 LEU A C 1
ATOM 841 O O . LEU A 1 107 ? 4.630 1.338 2.766 1.00 97.12 107 LEU A O 1
ATOM 845 N N . GLU A 1 108 ? 5.113 -0.716 2.023 1.00 95.81 108 GLU A N 1
ATOM 846 C CA . GLU A 1 108 ? 6.566 -0.569 2.073 1.00 95.81 108 GLU A CA 1
ATOM 847 C C . GLU A 1 108 ? 7.107 -0.345 0.662 1.00 95.81 108 GLU A C 1
ATOM 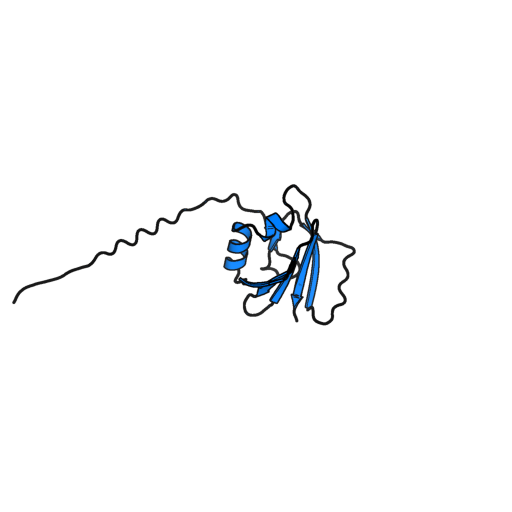849 O O . GLU A 1 108 ? 6.911 -1.174 -0.227 1.00 95.81 108 GLU A O 1
ATOM 854 N N . LEU A 1 109 ? 7.739 0.810 0.452 1.00 93.81 109 LEU A N 1
ATOM 855 C CA . LEU A 1 109 ? 8.252 1.250 -0.842 1.00 93.81 109 LEU A CA 1
ATOM 856 C C . LEU A 1 109 ? 9.753 0.981 -0.954 1.00 93.81 109 LEU A C 1
ATOM 858 O O . LEU A 1 109 ? 10.545 1.654 -0.293 1.00 93.81 109 LEU A O 1
ATOM 862 N N . ASN A 1 110 ? 10.148 0.088 -1.853 1.00 90.25 110 ASN A N 1
ATOM 863 C CA . ASN A 1 110 ? 11.546 -0.101 -2.224 1.00 90.25 110 ASN A CA 1
ATOM 864 C C . ASN A 1 110 ? 11.839 0.576 -3.572 1.00 90.25 110 ASN A C 1
ATOM 866 O O . ASN A 1 110 ? 10.986 1.251 -4.159 1.00 90.25 110 ASN A O 1
ATOM 870 N N . GLU A 1 111 ? 13.081 0.460 -4.043 1.00 84.31 111 GLU A N 1
ATOM 871 C CA . GLU A 1 111 ? 13.512 1.109 -5.287 1.00 84.31 111 GLU A CA 1
ATOM 872 C C . GLU A 1 111 ? 12.777 0.559 -6.517 1.00 84.31 111 GLU A C 1
ATOM 874 O O . GLU A 1 111 ? 12.358 1.338 -7.376 1.00 84.31 111 GLU A O 1
ATOM 879 N N . GLU A 1 112 ? 12.569 -0.759 -6.572 1.00 86.31 112 GLU A N 1
ATOM 880 C CA . GLU A 1 112 ? 12.006 -1.463 -7.737 1.00 86.31 112 GLU A CA 1
ATOM 881 C C . GLU A 1 112 ? 10.691 -2.202 -7.440 1.00 86.31 112 GLU A C 1
ATOM 883 O O . GLU A 1 112 ? 9.941 -2.566 -8.353 1.00 86.31 112 GLU A O 1
ATOM 888 N N . ASP A 1 113 ? 10.385 -2.408 -6.162 1.00 91.19 113 ASP A N 1
ATOM 889 C CA . ASP A 1 113 ? 9.221 -3.158 -5.716 1.00 91.19 113 ASP A CA 1
ATOM 890 C C . ASP A 1 113 ? 8.445 -2.430 -4.615 1.00 91.19 113 ASP A C 1
ATOM 892 O O . ASP A 1 113 ? 8.838 -1.387 -4.079 1.00 91.19 113 ASP A O 1
ATOM 896 N N . VAL A 1 114 ? 7.266 -2.973 -4.341 1.00 94.69 114 VAL A N 1
ATOM 897 C CA . VAL A 1 114 ? 6.396 -2.538 -3.264 1.00 94.69 114 VAL A CA 1
ATOM 898 C C . VAL A 1 114 ? 5.820 -3.752 -2.561 1.00 94.69 114 VAL A C 1
ATOM 900 O O . VAL A 1 114 ? 5.285 -4.659 -3.200 1.00 94.69 114 VAL A O 1
ATOM 903 N N . THR A 1 115 ? 5.861 -3.739 -1.235 1.00 95.88 115 THR A N 1
ATOM 904 C CA . THR A 1 115 ? 5.166 -4.729 -0.414 1.00 95.88 115 THR A CA 1
ATOM 905 C C . THR A 1 115 ? 3.928 -4.105 0.210 1.00 95.88 115 THR A C 1
ATOM 907 O O . THR A 1 115 ? 3.982 -3.035 0.813 1.00 95.88 115 THR A O 1
ATOM 910 N N . ILE A 1 116 ? 2.792 -4.786 0.071 1.00 96.81 116 ILE A N 1
ATOM 911 C CA . ILE A 1 116 ? 1.519 -4.390 0.674 1.00 96.81 116 ILE A CA 1
ATOM 912 C C . ILE A 1 116 ? 1.119 -5.466 1.674 1.00 96.81 116 ILE A C 1
ATOM 914 O O . ILE A 1 116 ? 1.039 -6.644 1.332 1.00 96.81 116 ILE A O 1
ATOM 918 N N . SER A 1 117 ? 0.850 -5.066 2.911 1.00 96.75 117 SER A N 1
ATOM 919 C CA . SER A 1 117 ? 0.537 -5.959 4.026 1.00 96.75 117 SER A CA 1
ATOM 920 C C . SER A 1 117 ? -0.740 -5.526 4.738 1.00 96.75 117 SER A C 1
ATOM 922 O O . SER A 1 117 ? -0.818 -4.409 5.231 1.00 96.75 117 SER A O 1
ATOM 924 N N . LEU A 1 118 ? -1.725 -6.416 4.845 1.00 96.38 118 LEU A N 1
ATOM 925 C CA . LEU A 1 118 ? -2.922 -6.238 5.669 1.00 96.38 118 LEU A CA 1
ATOM 926 C C . LEU A 1 118 ? -2.659 -6.765 7.080 1.00 96.38 118 LEU A C 1
ATOM 928 O O . LEU A 1 118 ? -2.255 -7.920 7.253 1.00 96.38 118 LEU A O 1
ATOM 932 N N . LEU A 1 119 ? -2.914 -5.936 8.086 1.00 93.50 119 LEU A N 1
ATOM 933 C CA . LEU A 1 119 ? -2.785 -6.313 9.493 1.00 93.50 119 LEU A CA 1
ATOM 934 C C . LEU A 1 119 ? -3.999 -7.132 9.956 1.00 93.50 119 LEU A C 1
ATOM 936 O O . LEU A 1 119 ? -5.091 -6.989 9.409 1.00 93.50 119 LEU A O 1
ATOM 940 N N . LYS A 1 120 ? -3.782 -8.013 10.941 1.00 85.69 120 LYS A N 1
ATOM 941 C CA . LYS A 1 120 ? -4.857 -8.738 11.641 1.00 85.69 120 LYS A CA 1
ATOM 942 C C . LYS A 1 120 ? -5.542 -7.891 12.702 1.00 85.69 1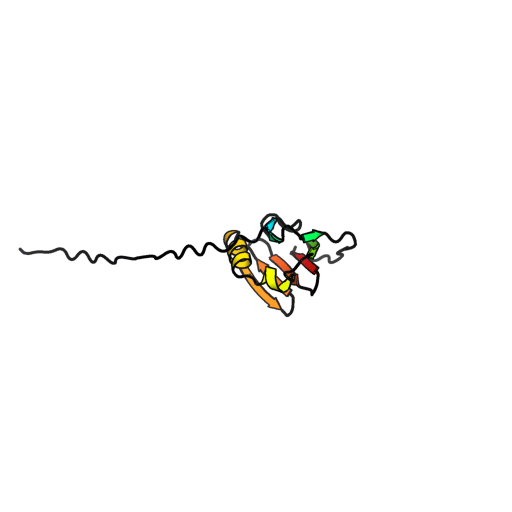20 LYS A C 1
ATOM 944 O O . LYS A 1 120 ? -4.847 -7.040 13.300 1.00 85.69 120 LYS A O 1
#

Radius of gyration: 20.74 Å; chains: 1; bounding box: 59×66×30 Å

Foldseek 3Di:
DDDDDDDPPPPPPPPPPPPPDPQQAWAADPQGRLQIDGPQWDWDPPDDDDDPQFPDKTKTFHDDDAWPVRQCPDPNSQVSSVVSQWDFPDDDDQWTWIDSPPWIWIWGGDGGMIMITTGD

Sequence (120 aa):
MKKGLLVLMIGFSLIYFSSCGSKVNTIPSEVHKDFLIPSNAVKSSDYVFTNKKLAKSVEYKISGAASPKSFFNSAEYIEDLEKKGWKEINQEGSMKIYSNGKETVWLELNEEDVTISLLK

Organism: NCBI:txid77777